Protein 3GM5 (pdb70)

Nearest PDB structures (foldseek):
  3gm5-assembly1_A-2  TM=1.007E+00  e=4.567E-34  Caldanaerobacter subterraneus subsp. tengcongensis MB4
  3oa4-assembly1_A-2  TM=8.045E-01  e=4.412E-10  Halalkalibacterium halodurans C-125
  6bu2-assembly1_A  TM=7.038E-01  e=4.493E-09  Mycobacterium tuberculosis H37Rv
  3zgj-assembly1_A  TM=5.987E-01  e=1.208E-06  Streptomyces coelicolor A3(2)
  2r5v-assembly1_A  TM=5.770E-01  e=1.832E-06  Amycolatopsis orientalis

CATH classification: 3.10.180.10

Solvent-accessible surface area: 8975 Å² total; per-residue (Å²): 72,39,76,175,126,155,57,76,28,116,113,19,47,11,41,0,17,0,6,133,55,0,76,109,16,8,93,88,51,7,127,166,79,68,29,134,111,23,164,88,98,110,29,26,60,54,81,96,8,82,4,84,22,103,74,173,80,10,137,4,85,0,37,20,0,53,0,47,37,69,106,40,14,11,14,0,1,30,7,33,133,58,80,1,3,22,26,97,40,3,92,149,90,20,94,24,96,6,0,48,1,93,20,24,163,54,9,107,126,46,17,87,74,26,120,190,150,65,45,126,30,25,0,96,8,43,72,122,47,0,76,20,5,4,2,49,9,96,216,78,98,160,30,23,24,8,6,16,24,43,183

Organism: Caldanaerobacter subterraneus subsp. tengcongensis (strain DSM 15242 / JCM 11007 / NBRC 100824 / MB4) (NCBI:txid273068)

Radius of gyration: 15.07 Å; Cα contacts (8 Å, |Δi|>4): 322; chains: 1; bounding box: 32×40×34 Å

B-factor: mean 26.65, std 13.07, range [5.47, 72.25]

Structure (mmCIF, N/CA/C/O backbone):
data_3GM5
#
_entry.id   3GM5
#
_cell.length_a   54.022
_cell.length_b   54.022
_cell.length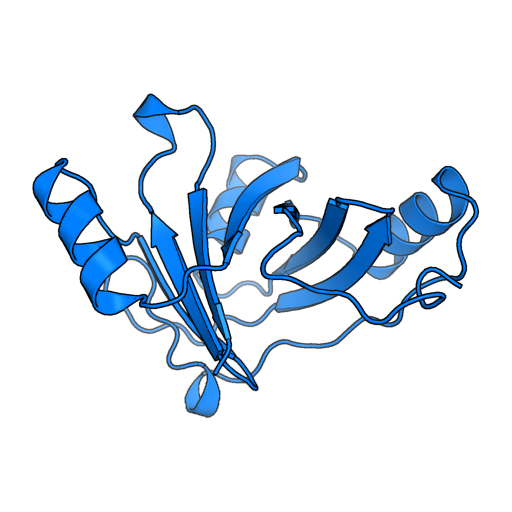_c   104.798
_cell.angle_alpha   90.00
_cell.angle_beta   90.00
_cell.angle_gamma   90.00
#
_symmetry.space_group_name_H-M   'P 41 21 2'
#
loop_
_entity.id
_entity.type
_entity.pdbx_description
1 polymer 'Lactoylglutathione lyase and related lyases'
2 non-polymer 'CITRIC ACID'
3 non-polymer 'SULFATE ION'
4 water water
#
loop_
_atom_site.group_PDB
_atom_site.id
_atom_site.type_symbol
_atom_site.label_atom_id
_atom_site.label_alt_id
_atom_site.label_comp_id
_atom_site.label_asym_id
_atom_site.label_entity_id
_atom_site.label_seq_id
_atom_site.pdbx_PDB_ins_code
_atom_site.Cartn_x
_atom_site.Cartn_y
_atom_site.Cartn_z
_atom_site.occupancy
_atom_site.B_iso_or_equiv
_atom_site.auth_seq_id
_atom_site.auth_comp_id
_atom_site.auth_asym_id
_atom_site.auth_atom_id
_atom_site.pdbx_PDB_model_num
ATOM 1 N N . SER A 1 9 ? 17.088 7.342 36.196 1.00 51.58 0 SER A N 1
ATOM 2 C CA . SER A 1 9 ? 15.959 8.209 35.747 1.00 55.17 0 SER A CA 1
ATOM 3 C C . SER A 1 9 ? 15.585 9.381 36.653 1.00 50.94 0 SER A C 1
ATOM 4 O O . SER A 1 9 ? 15.102 10.399 36.167 1.00 55.79 0 SER A O 1
ATOM 7 N N . MET A 1 10 ? 15.786 9.237 37.958 1.00 47.16 1 MET A N 1
ATOM 8 C CA . MET A 1 10 ? 15.390 10.274 38.902 1.00 44.07 1 MET A CA 1
ATOM 9 C C . MET A 1 10 ? 13.868 10.399 38.826 1.00 45.46 1 MET A C 1
ATOM 10 O O . MET A 1 10 ? 13.247 10.972 39.713 1.00 45.31 1 MET A O 1
ATOM 15 N N . SER A 1 11 ? 13.273 9.843 37.770 1.00 44.48 2 SER A N 1
ATOM 16 C CA . SER A 1 11 ? 11.827 9.917 37.575 1.00 44.36 2 SER A CA 1
ATOM 17 C C . SER A 1 11 ? 11.067 8.620 37.866 1.00 43.75 2 SER A C 1
ATOM 18 O O . SER A 1 11 ? 9.953 8.433 37.381 1.00 41.09 2 SER A O 1
ATOM 21 N N . LYS A 1 12 ? 11.656 7.730 38.657 1.00 34.68 3 LYS A N 1
ATOM 22 C CA . LYS A 1 12 ? 10.987 6.476 39.002 1.00 39.15 3 LYS A CA 1
ATOM 23 C C . LYS A 1 12 ? 9.609 6.726 39.571 1.00 34.85 3 LYS A C 1
ATOM 24 O O . LYS A 1 12 ? 8.661 6.001 39.271 1.00 29.33 3 LYS A O 1
ATOM 30 N N . ASN A 1 13 ? 9.526 7.730 40.432 1.00 28.32 4 ASN A N 1
ATOM 31 C CA . ASN A 1 13 ? 8.271 8.143 41.042 1.00 34.97 4 ASN A CA 1
ATOM 32 C C . ASN A 1 13 ? 8.189 9.628 40.783 1.00 28.27 4 ASN A C 1
ATOM 33 O O . ASN A 1 13 ? 9.212 10.279 40.560 1.00 33.49 4 ASN A O 1
ATOM 38 N N . ILE A 1 14 ? 6.980 10.173 40.798 1.00 33.17 5 ILE A N 1
ATOM 39 C CA . ILE A 1 14 ? 6.839 11.601 40.590 1.00 31.12 5 ILE A CA 1
ATOM 40 C C . ILE A 1 14 ? 7.108 12.256 41.930 1.00 38.04 5 ILE A C 1
ATOM 41 O O . ILE A 1 14 ? 6.535 11.867 42.950 1.00 34.14 5 ILE A O 1
ATOM 46 N N . LEU A 1 15 ? 7.978 13.260 41.905 1.00 41.16 6 LEU A N 1
ATOM 47 C CA . LEU A 1 15 ? 8.404 13.985 43.090 1.00 46.37 6 LEU A CA 1
ATOM 48 C C . LEU A 1 15 ? 7.294 14.449 43.988 1.00 44.58 6 LEU A C 1
ATOM 49 O O . LEU A 1 15 ? 6.408 15.172 43.560 1.00 44.70 6 LEU A O 1
ATOM 54 N N . ASP A 1 16 ? 7.280 14.038 45.221 1.00 42.89 7 ASP A N 1
ATOM 55 C CA . ASP A 1 16 ? 6.227 14.603 45.990 1.00 41.57 7 ASP A CA 1
ATOM 56 C C . ASP A 1 16 ? 6.895 15.604 46.933 1.00 41.87 7 ASP A C 1
ATOM 57 O O . ASP A 1 16 ? 7.430 15.278 47.994 1.00 38.08 7 ASP A O 1
ATOM 62 N N . MET A 1 17 ? 6.895 16.836 46.453 1.00 41.37 8 MET A N 1
ATOM 63 C CA . MET A 1 17 ? 7.506 17.965 47.136 1.00 42.87 8 MET A CA 1
ATOM 64 C C . MET A 1 17 ? 7.159 18.128 48.602 1.00 37.49 8 MET A C 1
ATOM 65 O O . MET A 1 17 ? 8.040 18.438 49.401 1.00 35.39 8 MET A O 1
ATOM 70 N N . ARG A 1 18 ? 5.888 17.965 48.966 1.00 37.48 9 ARG A N 1
ATOM 71 C CA . ARG A 1 18 ? 5.521 18.119 50.373 1.00 40.39 9 ARG A CA 1
ATOM 72 C C . ARG A 1 18 ? 6.407 17.249 51.216 1.00 37.78 9 ARG A C 1
ATOM 73 O O . ARG A 1 18 ? 6.630 17.517 52.390 1.00 46.10 9 ARG A O 1
ATOM 81 N N . ASN A 1 19 ? 6.890 16.168 50.621 1.00 31.75 10 ASN A N 1
ATOM 82 C CA . ASN A 1 19 ? 7.741 15.269 51.363 1.00 34.91 10 ASN A CA 1
ATOM 83 C C . ASN A 1 19 ? 9.178 15.294 50.883 1.00 33.34 10 ASN A C 1
ATOM 84 O O . ASN A 1 19 ? 9.890 14.300 50.977 1.00 31.41 10 ASN A O 1
ATOM 89 N N . THR A 1 20 ? 9.614 16.445 50.392 1.00 27.43 11 THR A N 1
ATOM 90 C CA . THR A 1 20 ? 10.971 16.575 49.899 1.00 22.99 11 THR A CA 1
ATOM 91 C C . THR A 1 20 ? 11.585 17.870 50.416 1.00 19.50 11 THR A C 1
ATOM 92 O O . THR A 1 20 ? 10.885 18.863 50.621 1.00 18.80 11 THR A O 1
ATOM 96 N N . VAL A 1 21 ? 12.889 17.863 50.650 1.00 15.96 12 VAL A N 1
ATOM 97 C CA . VAL A 1 21 ? 13.547 19.087 51.076 1.00 15.57 12 VAL A CA 1
ATOM 98 C C . VAL A 1 21 ? 14.412 19.508 49.899 1.00 18.01 12 VAL A C 1
ATOM 99 O O . VAL A 1 21 ? 15.069 18.677 49.271 1.00 16.69 12 VAL A O 1
ATOM 103 N N . GLN A 1 22 ? 14.396 20.795 49.587 1.00 14.15 13 GLN A N 1
ATOM 104 C CA . GLN A 1 22 ? 15.177 21.298 48.469 1.00 8.30 13 GLN A CA 1
ATOM 105 C C . GLN A 1 22 ? 16.359 22.125 48.937 1.00 10.91 13 GLN A C 1
ATOM 106 O O . GLN A 1 22 ? 16.252 22.925 49.869 1.00 10.73 13 GLN A O 1
ATOM 112 N N . ILE A 1 23 ? 17.498 21.913 48.291 1.00 10.03 14 ILE A N 1
ATOM 113 C CA . ILE A 1 23 ? 18.696 22.662 48.610 1.00 10.97 14 ILE A CA 1
ATOM 114 C C . ILE A 1 23 ? 19.093 23.412 47.346 1.00 12.12 14 ILE A C 1
ATOM 115 O O . ILE A 1 23 ? 19.406 22.802 46.323 1.00 13.90 14 ILE A O 1
ATOM 120 N N . GLY A 1 24 ? 19.046 24.737 47.414 1.00 8.10 15 GLY A N 1
ATOM 121 C CA . GLY A 1 24 ? 19.399 25.543 46.260 1.00 7.82 15 GLY A CA 1
ATOM 122 C C . GLY A 1 24 ? 20.867 25.907 46.274 1.00 8.41 15 GLY A C 1
ATOM 123 O O . GLY A 1 24 ? 21.379 26.397 47.278 1.00 9.72 15 GLY A O 1
ATOM 124 N N . ILE A 1 25 ? 21.543 25.670 45.155 1.00 11.07 16 ILE A N 1
ATOM 125 C CA . ILE A 1 25 ? 22.961 25.972 45.027 1.00 10.98 16 ILE A CA 1
ATOM 126 C C . ILE A 1 25 ? 23.195 26.995 43.919 1.00 14.43 16 ILE A C 1
ATOM 127 O O . ILE A 1 25 ? 22.826 26.773 42.765 1.00 10.84 16 ILE A O 1
ATOM 132 N N . VAL A 1 26 ? 23.794 28.125 44.269 1.00 11.19 17 VAL A N 1
ATOM 133 C CA . VAL A 1 26 ? 24.059 29.152 43.271 1.00 11.55 17 VAL A CA 1
ATOM 134 C C . VAL A 1 26 ? 25.390 28.886 42.568 1.00 16.78 17 VAL A C 1
ATOM 135 O O . VAL A 1 26 ? 26.424 28.708 43.216 1.00 17.32 17 VAL A O 1
ATOM 139 N N . VAL A 1 27 ? 25.349 28.854 41.237 1.00 13.54 18 VAL A N 1
ATOM 140 C CA . VAL A 1 27 ? 26.538 28.588 40.428 1.00 17.16 18 VAL A CA 1
ATOM 141 C C . VAL A 1 27 ? 26.703 29.605 39.288 1.00 24.59 18 VAL A C 1
ATOM 142 O O . VAL A 1 27 ? 25.763 30.334 38.958 1.00 21.31 18 VAL A O 1
ATOM 146 N N . ARG A 1 28 ? 27.894 29.643 38.688 1.00 24.80 19 ARG A N 1
ATOM 147 C CA . ARG A 1 28 ? 28.1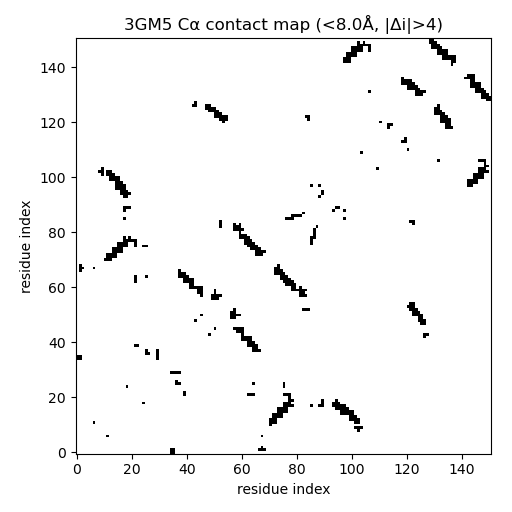98 30.569 37.589 1.00 20.86 19 ARG A CA 1
ATOM 148 C C . ARG A 1 28 ? 27.923 30.012 36.193 1.00 28.06 19 ARG A C 1
ATOM 149 O O . ARG A 1 28 ? 27.642 30.768 35.267 1.00 31.15 19 ARG A O 1
ATOM 157 N N . ASP A 1 29 ? 28.006 28.694 36.048 1.00 23.75 20 ASP A N 1
ATOM 158 C CA . ASP A 1 29 ? 27.800 28.030 34.763 1.00 24.73 20 ASP A CA 1
ATOM 159 C C . ASP A 1 29 ? 26.950 26.798 35.026 1.00 24.81 20 ASP A C 1
ATOM 160 O O . ASP A 1 29 ? 27.459 25.762 35.449 1.00 20.46 20 ASP A O 1
ATOM 165 N N . ILE A 1 30 ? 25.655 26.901 34.758 1.00 21.26 21 ILE A N 1
ATOM 166 C CA . ILE A 1 30 ? 24.761 25.788 35.028 1.00 25.07 21 ILE A CA 1
ATOM 167 C C . ILE A 1 30 ? 25.025 24.529 34.188 1.00 24.14 21 ILE A C 1
ATOM 168 O O . ILE A 1 30 ? 24.852 23.417 34.683 1.00 19.51 21 ILE A O 1
ATOM 173 N N . GLU A 1 31 ? 25.458 24.680 32.936 1.00 21.21 22 GLU A N 1
ATOM 174 C CA . GLU A 1 31 ? 25.746 23.502 32.108 1.00 22.31 22 GLU A CA 1
ATOM 175 C C . GLU A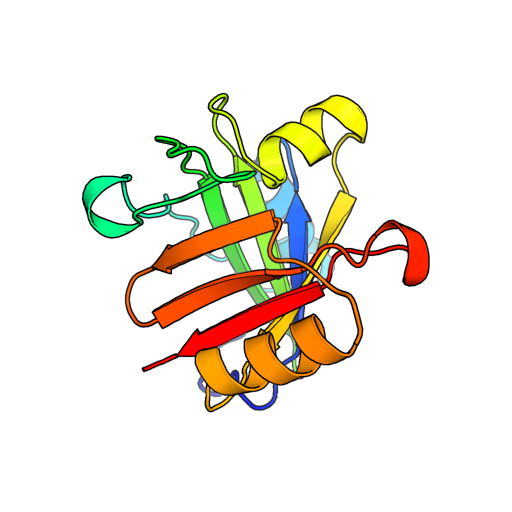 1 31 ? 26.903 22.708 32.722 1.00 21.94 22 GLU A C 1
ATOM 176 O O . GLU A 1 31 ? 26.866 21.481 32.807 1.00 22.80 22 GLU A O 1
ATOM 182 N N . GLU A 1 32 ? 27.940 23.423 33.136 1.00 17.74 23 GLU A N 1
ATOM 183 C CA . GLU A 1 32 ? 29.110 22.797 33.736 1.00 25.91 23 GLU A CA 1
ATOM 184 C C . GLU A 1 32 ? 28.774 22.109 35.060 1.00 24.42 23 GLU A C 1
ATOM 185 O O . GLU A 1 32 ? 29.066 20.927 35.251 1.00 20.82 23 GLU A O 1
ATOM 191 N N . SER A 1 33 ? 28.147 22.845 35.969 1.00 20.36 24 SER A N 1
ATOM 192 C CA . SER A 1 33 ? 27.793 22.295 37.273 1.00 19.32 24 SER A CA 1
ATOM 193 C C . SER A 1 33 ? 26.798 21.152 37.186 1.00 19.84 24 SER A C 1
ATOM 194 O O . SER A 1 33 ? 26.896 20.165 37.914 1.00 17.48 24 SER A O 1
ATOM 197 N N . LEU A 1 34 ? 25.830 21.283 36.293 1.00 18.06 25 LEU A N 1
ATOM 198 C CA . LEU A 1 34 ? 24.834 20.245 36.142 1.00 17.84 25 LEU A CA 1
ATOM 199 C C . LEU A 1 34 ? 25.466 18.973 35.553 1.00 16.42 25 LEU A C 1
ATOM 200 O O . LEU A 1 34 ? 25.002 17.865 35.829 1.00 14.98 25 LEU A O 1
ATOM 205 N N . GLN A 1 35 ? 26.533 19.117 34.765 1.00 19.89 26 GLN A N 1
ATOM 206 C CA . GLN A 1 35 ? 27.201 17.927 34.229 1.00 21.79 26 GLN A CA 1
ATOM 207 C C . GLN A 1 35 ? 27.972 17.259 35.366 1.00 19.96 26 GLN A C 1
ATOM 208 O O . GLN A 1 35 ? 28.009 16.031 35.482 1.00 18.69 26 GLN A O 1
ATOM 214 N N . ASN A 1 36 ? 28.607 18.084 36.190 1.00 17.46 27 ASN A N 1
ATOM 215 C CA . ASN A 1 36 ? 29.363 17.596 37.333 1.00 19.68 27 ASN A CA 1
ATOM 216 C C . ASN A 1 36 ? 28.453 16.808 38.274 1.00 20.90 27 ASN A C 1
ATOM 217 O O . ASN A 1 36 ? 28.823 15.741 38.755 1.00 16.28 27 ASN A O 1
ATOM 222 N N . TYR A 1 37 ? 27.264 17.346 38.537 1.00 17.70 28 TYR A N 1
ATOM 223 C CA . TYR A 1 37 ? 26.291 16.697 39.415 1.00 13.60 28 TYR A CA 1
ATOM 224 C C . TYR A 1 37 ? 25.730 15.406 38.817 1.00 13.04 28 TYR A C 1
ATOM 225 O O . TYR A 1 37 ? 25.486 14.429 39.532 1.00 12.43 28 TYR A O 1
ATOM 234 N N . ALA A 1 38 ? 25.506 15.408 37.507 1.00 17.46 29 ALA A N 1
ATOM 235 C CA . ALA A 1 38 ? 24.978 14.224 36.834 1.00 19.04 29 ALA A CA 1
ATOM 236 C C . ALA A 1 38 ? 26.021 13.113 36.889 1.00 14.13 29 ALA A C 1
ATOM 237 O O . ALA A 1 38 ? 25.690 11.939 37.071 1.00 23.70 29 ALA A O 1
ATOM 239 N N . GLU A 1 39 ? 27.284 13.494 36.731 1.00 15.62 30 GLU A N 1
ATOM 240 C CA . GLU A 1 39 ? 28.381 12.538 36.768 1.00 17.32 30 GLU A CA 1
ATOM 241 C C . GLU A 1 39 ? 28.566 11.976 38.172 1.00 21.01 30 GLU A C 1
ATOM 242 O O . GLU A 1 39 ? 28.632 10.762 38.352 1.00 21.30 30 GLU A O 1
ATOM 248 N N . PHE A 1 40 ? 28.644 12.852 39.169 1.00 17.64 31 PHE A N 1
ATOM 249 C CA . PHE A 1 40 ? 28.841 12.392 40.542 1.00 17.67 31 PHE A CA 1
ATOM 250 C C . PHE A 1 40 ? 27.771 11.404 41.009 1.00 19.66 31 PHE A C 1
ATOM 251 O O . PHE A 1 40 ? 28.089 10.353 41.566 1.00 17.27 31 PHE A O 1
ATOM 259 N N . PHE A 1 41 ? 26.507 11.740 40.785 1.00 18.85 32 PHE A N 1
ATOM 260 C CA . PHE A 1 41 ? 25.412 10.878 41.214 1.00 19.56 32 PHE A CA 1
ATOM 261 C C . PHE A 1 41 ? 25.043 9.779 40.212 1.00 24.53 32 PHE A C 1
ATOM 262 O O . PHE A 1 41 ? 24.135 8.982 40.461 1.00 19.69 32 PHE A O 1
ATOM 270 N N . GLY A 1 42 ? 25.764 9.723 39.097 1.00 24.54 33 GLY A N 1
ATOM 271 C CA . GLY A 1 42 ? 25.497 8.708 38.089 1.00 27.41 33 GLY A CA 1
ATOM 272 C C . GLY A 1 42 ? 24.060 8.763 37.616 1.00 32.44 33 GLY A C 1
ATOM 273 O O . GLY A 1 42 ? 23.371 7.743 37.524 1.00 29.25 33 GLY A O 1
ATOM 274 N N . VAL A 1 43 ? 23.602 9.969 37.312 1.00 24.91 34 VAL A N 1
ATOM 275 C CA . VAL A 1 43 ? 22.235 10.151 36.866 1.00 27.00 34 VAL A CA 1
ATOM 276 C C . VAL A 1 43 ? 22.155 10.775 35.505 1.00 25.99 34 VAL A C 1
ATOM 277 O O . VAL A 1 43 ? 23.077 11.460 35.052 1.00 22.61 34 VAL A O 1
ATOM 281 N N . GLU A 1 44 ? 21.027 10.536 34.856 1.00 28.95 35 GLU A N 1
ATOM 282 C CA . GLU A 1 44 ? 20.805 11.136 33.574 1.00 34.61 35 GLU A CA 1
ATOM 283 C C . GLU A 1 44 ? 20.645 12.618 33.826 1.00 34.11 35 GLU A C 1
ATOM 284 O O . GLU A 1 44 ? 19.925 13.067 34.720 1.00 25.20 35 GLU A O 1
ATOM 290 N N . LYS A 1 45 ? 21.366 13.353 33.010 1.00 29.02 36 LYS A N 1
ATOM 291 C CA . LYS A 1 45 ? 21.413 14.789 33.011 1.00 24.52 36 LYS A CA 1
ATOM 292 C C . LYS A 1 45 ? 20.062 15.492 32.910 1.00 29.13 36 LYS A C 1
ATOM 293 O O . LYS A 1 45 ? 19.269 15.177 32.030 1.00 21.00 36 LYS A O 1
ATOM 299 N N . PRO A 1 46 ? 19.789 16.468 33.794 1.00 25.97 37 PRO A N 1
ATOM 300 C CA . PRO A 1 46 ? 18.496 17.152 33.684 1.00 20.75 37 PRO A CA 1
ATOM 301 C C . PRO A 1 46 ? 18.608 18.342 32.723 1.00 20.57 37 PRO A C 1
ATOM 302 O O . PRO A 1 46 ? 19.708 18.792 32.402 1.00 17.65 37 PRO A O 1
ATOM 306 N N . GLN A 1 47 ? 17.471 18.842 32.256 1.00 19.01 38 GLN A N 1
ATOM 307 C CA . GLN A 1 47 ? 17.459 19.986 31.354 1.00 16.55 38 GLN A CA 1
ATOM 308 C C . GLN A 1 47 ? 17.306 21.252 32.195 1.00 23.04 38 GLN A C 1
ATOM 309 O O . GLN A 1 47 ? 16.662 21.222 33.244 1.00 22.06 38 GLN A O 1
ATOM 315 N N . TRP A 1 48 ? 17.908 22.357 31.762 1.00 17.83 39 TRP A N 1
ATOM 316 C CA . TRP A 1 48 ? 17.778 23.599 32.513 1.00 24.28 39 TRP A CA 1
ATOM 317 C C . TRP A 1 48 ? 16.782 24.519 31.825 1.00 23.67 39 TRP A C 1
ATOM 318 O O . TRP A 1 48 ? 16.415 24.294 30.674 1.00 18.23 39 TRP A O 1
ATOM 329 N N . PHE A 1 49 ? 16.339 25.551 32.533 1.00 20.26 40 PHE A N 1
ATOM 330 C CA . PHE A 1 49 ? 15.380 26.493 31.968 1.00 21.52 40 PHE A CA 1
ATOM 331 C C . PHE A 1 49 ? 15.431 27.827 32.686 1.00 22.79 40 PHE A C 1
ATOM 332 O O . PHE A 1 49 ? 15.899 27.921 33.824 1.00 18.63 40 PHE A O 1
ATOM 340 N N . TRP A 1 50 ? 14.956 28.860 31.999 1.00 17.33 41 TRP A N 1
ATOM 341 C CA . TRP A 1 50 ? 14.923 30.212 32.538 1.00 20.21 41 TRP A CA 1
ATOM 342 C C . TRP A 1 50 ? 13.670 30.422 33.376 1.00 18.27 41 TRP A C 1
ATOM 343 O O . TRP A 1 50 ? 12.589 29.997 32.974 1.00 17.17 41 TRP A O 1
ATOM 354 N N . THR A 1 51 ? 13.807 31.083 34.524 1.00 20.08 42 THR A N 1
ATOM 355 C CA . THR A 1 51 ? 12.641 31.365 35.358 1.00 22.27 42 THR A CA 1
ATOM 356 C C . THR A 1 51 ? 11.825 32.426 34.615 1.00 27.40 42 THR A C 1
ATOM 357 O O . THR A 1 51 ? 12.336 33.072 33.695 1.00 20.78 42 THR A O 1
ATOM 361 N N . ASP A 1 52 ? 10.568 32.593 35.019 1.00 21.51 43 ASP A N 1
ATOM 362 C CA . ASP A 1 52 ? 9.636 33.533 34.388 1.00 27.40 43 ASP A CA 1
ATOM 363 C C . ASP A 1 52 ? 10.066 34.987 34.371 1.00 25.10 43 ASP A C 1
ATOM 364 O O . ASP A 1 52 ? 10.815 35.424 35.242 1.00 20.83 43 ASP A O 1
ATOM 369 N N . ASP A 1 53 ? 9.588 35.757 33.393 1.00 27.55 44 ASP A N 1
ATOM 370 C CA . ASP A 1 53 ? 9.962 37.157 33.412 1.00 25.50 44 ASP A CA 1
ATOM 371 C C . ASP A 1 53 ? 9.124 37.821 34.494 1.00 24.18 44 ASP A C 1
ATOM 372 O O . ASP A 1 53 ? 8.124 37.261 34.958 1.00 16.28 44 ASP A O 1
ATOM 377 N N . TYR A 1 54 ? 9.573 38.990 34.926 1.00 26.40 45 TYR A N 1
ATOM 378 C CA . TYR A 1 54 ? 8.909 39.742 35.976 1.00 22.04 45 TYR A CA 1
ATOM 379 C C . TYR A 1 54 ? 7.391 39.865 35.819 1.00 28.29 45 TYR A C 1
ATOM 380 O O . TYR A 1 54 ? 6.668 39.949 36.812 1.00 27.19 45 TYR A O 1
ATOM 389 N N . SER A 1 55 ? 6.899 39.876 34.585 1.00 27.35 46 SER A N 1
ATOM 390 C CA . SER A 1 55 ? 5.463 40.020 34.383 1.00 31.44 46 SER A CA 1
ATOM 391 C C . SER A 1 55 ? 4.664 38.832 34.918 1.00 29.11 46 SER A C 1
ATOM 392 O O . SER A 1 55 ? 3.460 38.950 35.146 1.00 28.59 46 SER A O 1
ATOM 395 N N . LYS A 1 56 ? 5.322 37.688 35.100 1.00 24.08 47 LYS A N 1
ATOM 396 C CA . LYS A 1 56 ? 4.664 36.513 35.669 1.00 22.83 47 LYS A CA 1
ATOM 397 C C . LYS A 1 56 ? 5.203 36.295 37.076 1.00 22.78 47 LYS A C 1
ATOM 398 O O . LYS A 1 56 ? 4.470 35.889 37.975 1.00 21.88 47 LYS A O 1
ATOM 404 N N . ALA A 1 57 ? 6.497 36.556 37.247 1.00 23.65 48 ALA A N 1
ATOM 405 C CA . ALA A 1 57 ? 7.172 36.363 38.530 1.00 25.70 48 ALA A CA 1
ATOM 406 C C . ALA A 1 57 ? 6.848 37.398 39.609 1.00 24.35 48 ALA A C 1
ATOM 407 O O . ALA A 1 57 ? 6.757 37.049 40.790 1.00 22.86 48 ALA A O 1
ATOM 409 N N . HIS A 1 58 ? 6.683 38.661 39.220 1.00 19.44 49 HIS A N 1
ATOM 410 C CA . HIS A 1 58 ? 6.367 39.729 40.180 1.00 24.22 49 HIS A CA 1
ATOM 411 C C . HIS A 1 58 ? 7.404 39.800 41.302 1.00 25.55 49 HIS A C 1
ATOM 412 O O . HIS A 1 58 ? 7.092 40.216 42.420 1.00 23.78 49 HIS A O 1
ATOM 419 N N . THR A 1 59 ? 8.632 39.400 40.989 1.00 21.29 50 THR A N 1
ATOM 420 C CA . THR A 1 59 ? 9.733 39.373 41.948 1.00 21.11 50 THR A CA 1
ATOM 421 C C . THR A 1 59 ? 9.979 40.666 42.721 1.00 27.26 50 THR A C 1
ATOM 422 O O . THR A 1 59 ? 10.143 41.733 42.132 1.00 20.35 50 THR A O 1
ATOM 426 N N . LYS A 1 60 ? 10.022 40.552 44.046 1.00 21.55 51 LYS A N 1
ATOM 427 C CA . LYS A 1 60 ? 10.283 41.690 44.916 1.00 23.79 51 LYS A CA 1
ATOM 428 C C . LYS A 1 60 ? 11.453 41.339 45.849 1.00 22.67 51 LYS A C 1
ATOM 429 O O . LYS A 1 60 ? 11.363 40.411 46.652 1.00 18.37 51 LYS A O 1
ATOM 435 N N . PHE A 1 61 ? 12.556 42.072 45.705 1.00 23.64 52 PHE A N 1
ATOM 436 C CA . PHE A 1 61 ? 13.778 41.870 46.491 1.00 27.40 52 PHE A CA 1
ATOM 437 C C . PHE A 1 61 ? 14.018 43.074 47.407 1.00 32.15 52 PHE A C 1
ATOM 438 O O . PHE A 1 61 ? 14.190 44.200 46.937 1.00 32.54 52 PHE A O 1
ATOM 446 N N . ASN A 1 62 ? 14.037 42.820 48.713 1.00 31.85 53 ASN A N 1
ATOM 447 C CA . ASN A 1 62 ? 14.201 43.866 49.721 1.00 34.10 53 ASN A CA 1
ATOM 448 C C . ASN A 1 62 ? 13.161 44.962 49.477 1.00 36.00 53 ASN A C 1
ATOM 449 O O . ASN A 1 62 ? 13.478 46.151 49.534 1.00 38.28 53 ASN A O 1
ATOM 454 N N . GLY A 1 63 ? 11.930 44.537 49.179 1.00 35.48 54 GLY A N 1
ATOM 455 C CA . GLY A 1 63 ? 10.811 45.448 48.946 1.00 42.36 54 GLY A CA 1
ATOM 456 C C . GLY A 1 63 ? 10.674 46.093 47.573 1.00 43.81 54 GLY A C 1
ATOM 457 O O . GLY A 1 63 ? 9.634 46.665 47.238 1.00 41.83 54 GLY A O 1
ATOM 458 N N . ARG A 1 64 ? 11.723 45.949 46.775 1.00 36.03 55 ARG A N 1
ATOM 459 C CA . ARG A 1 64 ? 11.859 46.534 45.443 1.00 37.01 55 ARG A CA 1
ATOM 460 C C . ARG A 1 64 ? 11.583 45.571 44.267 1.00 37.48 55 ARG A C 1
ATOM 461 O O . ARG A 1 64 ? 11.993 44.414 44.316 1.00 34.42 55 ARG A O 1
ATOM 469 N N . PRO A 1 65 ? 10.875 46.023 43.207 1.00 30.13 56 PRO A N 1
ATOM 470 C CA . PRO A 1 65 ? 10.676 45.045 42.129 1.00 27.21 56 PRO A CA 1
ATOM 471 C C . PRO A 1 65 ? 11.985 44.830 41.372 1.00 27.62 56 PRO A C 1
ATOM 472 O O . PRO A 1 65 ? 12.821 45.729 41.298 1.00 23.17 56 PRO A O 1
ATOM 476 N N . THR A 1 66 ? 12.164 43.637 40.820 1.00 30.88 57 THR A N 1
ATOM 477 C CA . THR A 1 66 ? 13.367 43.334 40.056 1.00 24.09 57 THR A CA 1
ATOM 478 C C . THR A 1 66 ? 13.033 42.457 38.859 1.00 26.09 57 THR A C 1
ATOM 479 O O . THR A 1 66 ? 12.184 41.570 38.938 1.00 21.58 57 THR A O 1
ATOM 483 N N . LYS A 1 67 ? 13.701 42.725 37.744 1.00 22.96 58 LYS A N 1
ATOM 484 C CA . LYS A 1 67 ? 13.491 41.965 36.519 1.00 26.07 58 LYS A CA 1
ATOM 485 C C . LYS A 1 67 ? 14.305 40.666 36.565 1.00 24.75 58 LYS A C 1
ATOM 486 O O . LYS A 1 67 ? 14.308 39.894 35.607 1.00 24.83 58 LYS A O 1
ATOM 492 N N . ALA A 1 68 ? 14.975 40.426 37.691 1.00 23.29 59 ALA A N 1
ATOM 493 C CA . ALA A 1 68 ? 15.809 39.237 37.880 1.00 16.71 59 ALA A CA 1
ATOM 494 C C . ALA A 1 68 ? 15.204 37.904 37.437 1.00 19.17 59 ALA A C 1
ATOM 495 O O . ALA A 1 68 ? 14.049 37.593 37.735 1.00 14.94 59 ALA A O 1
ATOM 497 N N . ARG A 1 69 ? 16.007 37.132 36.711 1.00 18.45 60 ARG A N 1
ATOM 498 C CA . ARG A 1 69 ? 15.632 35.796 36.246 1.00 18.05 60 ARG A CA 1
ATOM 499 C C . ARG A 1 69 ? 16.883 34.936 36.434 1.00 20.37 60 ARG A C 1
ATOM 500 O O . ARG A 1 69 ? 17.986 35.467 36.551 1.00 18.89 60 ARG A O 1
ATOM 508 N N . ALA A 1 70 ? 16.720 33.618 36.474 1.00 19.27 61 ALA A N 1
ATOM 509 C CA . ALA A 1 70 ? 17.868 32.732 36.642 1.00 14.89 61 ALA A CA 1
ATOM 510 C C . ALA A 1 70 ? 17.650 31.437 35.887 1.00 14.68 61 ALA A C 1
ATOM 511 O O . ALA A 1 70 ? 16.508 31.063 35.608 1.00 21.14 61 ALA A O 1
ATOM 513 N N . LYS A 1 71 ? 18.745 30.766 35.528 1.00 13.36 62 LYS A N 1
ATOM 514 C CA . LYS A 1 71 ? 18.654 29.476 34.848 1.00 14.42 62 LYS A CA 1
ATOM 515 C C . LYS A 1 71 ? 18.560 28.447 35.986 1.00 13.56 62 LYS A C 1
ATOM 516 O O . LYS A 1 71 ? 19.339 28.511 36.936 1.00 14.83 62 LYS A O 1
ATOM 522 N N . LEU A 1 72 ? 17.623 27.508 35.895 1.00 15.81 63 LEU A N 1
ATOM 523 C CA . LEU A 1 72 ? 17.465 26.492 36.936 1.00 13.76 63 LEU A CA 1
ATOM 524 C C . LEU A 1 72 ? 17.539 25.078 36.384 1.00 17.31 63 LEU A C 1
ATOM 525 O O . LEU A 1 72 ? 17.147 24.829 35.252 1.00 13.79 63 LEU A O 1
ATOM 530 N N . ALA A 1 73 ? 18.033 24.159 37.211 1.00 15.30 64 ALA A N 1
ATOM 531 C CA . ALA A 1 73 ? 18.134 22.745 36.866 1.00 12.80 64 ALA A CA 1
ATOM 532 C C . ALA A 1 73 ? 17.889 21.955 38.156 1.00 11.49 64 ALA A C 1
ATOM 533 O O . ALA A 1 73 ? 18.413 22.315 39.206 1.00 13.60 64 ALA A O 1
ATOM 535 N N . PHE A 1 74 ? 17.101 20.887 38.075 1.00 12.59 65 PHE A N 1
ATOM 536 C CA . PHE A 1 74 ? 16.780 20.079 39.252 1.00 15.11 65 PHE A CA 1
ATOM 537 C C . PHE A 1 74 ? 17.256 18.633 39.198 1.00 15.73 65 PHE A C 1
ATOM 538 O O . PHE A 1 74 ? 17.299 18.013 38.136 1.00 9.88 65 PHE A O 1
ATOM 546 N N . PHE A 1 75 ? 17.591 18.101 40.367 1.00 11.56 66 PHE A N 1
ATOM 547 C CA . PHE A 1 75 ? 18.003 16.708 40.504 1.00 15.73 66 PHE A CA 1
ATOM 548 C C . PHE A 1 75 ? 17.137 16.134 41.617 1.00 13.37 66 PHE A C 1
ATOM 549 O O . PHE A 1 75 ? 16.965 16.773 42.652 1.00 10.91 66 PHE A O 1
ATOM 557 N N . GLU A 1 76 ? 16.576 14.948 41.400 1.00 16.42 67 GLU A N 1
ATOM 558 C CA . GLU A 1 76 ? 15.761 14.298 42.420 1.00 15.15 67 GLU A CA 1
ATOM 559 C C . GLU A 1 76 ? 16.567 13.114 42.928 1.00 22.00 67 GLU A C 1
ATOM 560 O O . GLU A 1 76 ? 16.867 12.189 42.176 1.00 21.30 67 GLU A O 1
ATOM 566 N N . LEU A 1 77 ? 16.925 13.158 44.206 1.00 20.59 68 LEU A N 1
ATOM 567 C CA . LEU A 1 77 ? 17.720 12.106 44.821 1.00 24.06 68 LEU A CA 1
ATOM 568 C C . LEU A 1 77 ? 17.043 11.650 46.104 1.00 29.28 68 LEU A C 1
ATOM 569 O O . LEU A 1 77 ? 17.426 12.050 47.201 1.00 26.41 68 LEU A O 1
ATOM 574 N N . GLY A 1 78 ? 16.020 10.819 45.952 1.00 32.34 69 GLY A N 1
ATOM 575 C CA . GLY A 1 78 ? 15.297 10.334 47.106 1.00 28.18 69 GLY A CA 1
ATOM 576 C C . GLY A 1 78 ? 14.587 11.475 47.806 1.00 27.11 69 GLY A C 1
ATOM 577 O O . GLY A 1 78 ? 13.820 12.205 47.185 1.00 27.64 69 GLY A O 1
ATOM 578 N N . PRO A 1 79 ? 14.836 11.661 49.109 1.00 19.01 70 PRO A N 1
ATOM 579 C CA . PRO A 1 79 ? 14.215 12.723 49.907 1.00 23.40 70 PRO A CA 1
ATOM 580 C C . PRO A 1 79 ? 14.736 14.121 49.574 1.00 25.41 70 PRO A C 1
ATOM 581 O O . PRO A 1 79 ? 14.229 15.119 50.087 1.00 25.84 70 PRO A O 1
ATOM 585 N N . LEU A 1 80 ? 15.735 14.188 48.701 1.00 20.20 71 LEU A N 1
ATOM 586 C CA . LEU A 1 80 ? 16.350 15.461 48.341 1.00 19.54 71 LEU A CA 1
ATOM 587 C C . LEU A 1 80 ? 16.177 15.949 46.912 1.00 19.12 71 LEU A C 1
ATOM 588 O O . LEU A 1 80 ? 16.318 15.180 45.962 1.00 16.84 71 LEU A O 1
ATOM 593 N N . GLN A 1 81 ? 15.870 17.235 46.768 1.00 13.13 72 GLN A N 1
ATOM 594 C CA . GLN A 1 81 ? 15.802 17.840 45.447 1.00 16.32 72 GLN A CA 1
ATOM 595 C C . GLN A 1 81 ? 16.910 18.877 45.453 1.00 15.79 72 GLN A C 1
ATOM 596 O O . GLN A 1 81 ? 16.897 19.813 46.260 1.00 12.94 72 GLN A O 1
ATOM 602 N N . LEU A 1 82 ? 17.888 18.697 44.579 1.00 9.46 73 LEU A N 1
ATOM 603 C CA . LEU A 1 82 ? 18.982 19.644 44.497 1.00 6.92 73 LEU A CA 1
ATOM 604 C C . LEU A 1 82 ? 18.698 20.597 43.350 1.00 16.52 73 LEU A C 1
ATOM 605 O O . LEU A 1 82 ? 18.480 20.164 42.219 1.00 18.47 73 LEU A O 1
ATOM 610 N N . GLU A 1 83 ? 18.698 21.891 43.648 1.00 14.91 74 GLU A N 1
ATOM 611 C CA . GLU A 1 83 ? 18.433 22.910 42.639 1.00 11.38 74 GLU A CA 1
ATOM 612 C C . GLU A 1 83 ? 19.657 23.772 42.338 1.00 11.09 74 GLU A C 1
ATOM 613 O O . GLU A 1 83 ? 20.223 24.390 43.241 1.00 13.56 74 GLU A O 1
ATOM 619 N N . LEU A 1 84 ? 20.069 23.803 41.073 1.00 12.11 75 LEU A N 1
ATOM 620 C CA . LEU A 1 84 ? 21.198 24.629 40.662 1.00 7.40 75 LEU A CA 1
ATOM 621 C C . LEU A 1 84 ? 20.610 25.946 40.164 1.00 13.95 75 LEU A C 1
ATOM 622 O O . LEU A 1 84 ? 19.610 25.950 39.445 1.00 9.77 75 LEU A O 1
ATOM 627 N N . ILE A 1 85 ? 21.246 27.052 40.536 1.00 12.76 76 ILE A N 1
ATOM 628 C CA . ILE A 1 85 ? 20.770 28.392 40.186 1.00 13.42 76 ILE A CA 1
ATOM 629 C C . ILE A 1 85 ? 21.845 29.297 39.579 1.00 16.71 76 ILE A C 1
ATOM 630 O O . ILE A 1 85 ? 22.848 29.592 40.226 1.00 16.55 76 ILE A O 1
ATOM 635 N N . GLU A 1 86 ? 21.635 29.727 38.338 1.00 16.62 77 GLU A N 1
ATOM 636 C CA . GLU A 1 86 ? 22.565 30.637 37.677 1.00 12.19 77 GLU A CA 1
ATOM 637 C C . GLU A 1 86 ? 21.760 31.906 37.406 1.00 15.33 77 GLU A C 1
ATOM 638 O O . GLU A 1 86 ? 21.013 31.982 36.436 1.00 19.27 77 GLU A O 1
ATOM 644 N N . PRO A 1 87 ? 21.905 32.918 38.270 1.00 12.61 78 PRO A N 1
ATOM 645 C CA . PRO A 1 87 ? 21.188 34.186 38.146 1.00 22.92 78 PRO A CA 1
ATOM 646 C C . PRO A 1 87 ? 21.748 35.122 37.080 1.00 26.95 78 PRO A C 1
ATOM 647 O O . PRO A 1 87 ? 22.910 35.008 36.695 1.00 26.27 78 PRO A O 1
ATOM 651 N N . ASP A 1 88 ? 20.912 36.033 36.592 1.00 28.41 79 ASP A N 1
ATOM 652 C CA . ASP A 1 88 ? 21.377 37.011 35.618 1.00 29.44 79 ASP A CA 1
ATOM 653 C C . ASP A 1 88 ? 22.049 38.090 36.468 1.00 27.30 79 ASP A C 1
ATOM 654 O O . ASP A 1 88 ? 22.304 37.862 37.648 1.00 22.48 79 ASP A O 1
ATOM 659 N N . GLU A 1 89 ? 22.328 39.259 35.899 1.00 30.43 80 GLU A N 1
ATOM 660 C CA . GLU A 1 89 ? 22.994 40.309 36.667 1.00 27.61 80 GLU A CA 1
ATOM 661 C C . GLU A 1 89 ? 22.079 41.311 37.367 1.00 33.49 80 GLU A C 1
ATOM 662 O O . GLU A 1 89 ? 22.552 42.240 38.023 1.00 31.54 80 GLU A O 1
ATOM 668 N N . ASN A 1 90 ? 20.772 41.126 37.227 1.00 28.81 81 ASN A N 1
ATOM 669 C CA . ASN A 1 90 ? 19.817 42.000 37.893 1.00 31.04 81 ASN A CA 1
ATOM 670 C C . ASN A 1 90 ? 19.914 41.731 39.393 1.00 30.08 81 ASN A C 1
ATOM 671 O O . ASN A 1 90 ? 20.515 40.742 39.816 1.00 33.41 81 ASN A O 1
ATOM 676 N N . PRO A 1 91 ? 19.336 42.615 40.219 1.00 28.38 82 PRO A N 1
ATOM 677 C CA . PRO A 1 91 ? 19.363 42.457 41.678 1.00 24.11 82 PRO A CA 1
ATOM 678 C C . PRO A 1 91 ? 18.480 41.297 42.154 1.00 28.43 82 PRO A C 1
ATOM 679 O O . PRO A 1 91 ? 17.336 41.169 41.725 1.00 19.24 82 PRO A O 1
ATOM 683 N N . SER A 1 92 ? 19.010 40.464 43.045 1.00 20.51 83 SER A N 1
ATOM 684 C CA . SER A 1 92 ? 18.257 39.332 43.580 1.00 18.63 83 SER A CA 1
ATOM 685 C C . SER A 1 92 ? 19.019 38.719 44.747 1.00 20.57 83 SER A C 1
ATOM 686 O O . SER A 1 92 ? 20.189 39.035 44.970 1.00 23.77 83 SER A O 1
ATOM 689 N N . THR A 1 93 ? 18.360 37.848 45.498 1.00 18.83 84 THR A N 1
ATOM 690 C CA . THR A 1 93 ? 19.030 37.202 46.612 1.00 15.64 84 THR A CA 1
ATOM 691 C C . THR A 1 93 ? 20.152 36.339 46.025 1.00 11.04 84 THR A C 1
ATOM 692 O O . THR A 1 93 ? 21.252 36.284 46.570 1.00 16.24 84 THR A O 1
ATOM 696 N N . TRP A 1 94 ? 19.885 35.705 44.885 1.00 13.38 85 TRP A N 1
ATOM 697 C CA . TRP A 1 94 ? 20.874 34.842 44.234 1.00 16.96 85 TRP A CA 1
ATOM 698 C C . TRP A 1 94 ? 22.116 35.585 43.745 1.00 21.26 85 TRP A C 1
ATOM 699 O O . TRP A 1 94 ? 23.239 35.146 43.998 1.00 21.43 85 TRP A O 1
ATOM 710 N N . ARG A 1 95 ? 21.919 36.690 43.029 1.00 14.95 86 ARG A N 1
ATOM 711 C CA . ARG A 1 95 ? 23.047 37.468 42.520 1.00 17.94 86 ARG A CA 1
ATOM 712 C C . ARG A 1 95 ? 23.842 38.046 43.677 1.00 12.10 86 ARG A C 1
ATOM 713 O O . ARG A 1 95 ? 25.073 38.024 43.671 1.00 25.20 86 ARG A O 1
ATOM 721 N N . GLU A 1 96 ? 23.135 38.557 44.675 1.00 20.71 87 GLU A N 1
ATOM 722 C CA . GLU A 1 96 ? 23.790 39.118 45.843 1.00 24.66 87 GLU A CA 1
ATOM 723 C C . GLU A 1 96 ? 24.665 38.027 46.475 1.00 32.07 87 GLU A C 1
ATOM 724 O O . GLU A 1 96 ? 25.814 38.280 46.844 1.00 27.08 87 GLU A O 1
ATOM 730 N N . PHE A 1 97 ? 24.120 36.814 46.578 1.00 23.64 88 PHE A N 1
ATOM 731 C CA . PHE A 1 97 ? 24.842 35.677 47.157 1.00 25.14 88 PHE A CA 1
ATOM 732 C C . PHE A 1 97 ? 26.081 35.335 46.352 1.00 20.04 88 PHE A C 1
ATOM 733 O O . PHE A 1 97 ? 27.160 35.162 46.909 1.00 28.07 88 PHE A O 1
ATOM 741 N N . LEU A 1 98 ? 25.899 35.207 45.040 1.00 17.31 89 LEU A N 1
ATOM 742 C CA . LEU A 1 98 ? 26.975 34.853 44.128 1.00 25.49 89 LEU A CA 1
ATOM 743 C C . LEU A 1 98 ? 28.137 35.842 44.180 1.00 33.97 89 LEU A C 1
ATOM 744 O O . LEU A 1 98 ? 29.281 35.455 44.416 1.00 26.22 89 LEU A O 1
ATOM 749 N N . ASP A 1 99 ? 27.838 37.118 43.962 1.00 34.91 90 ASP A N 1
ATOM 750 C CA . ASP A 1 99 ? 28.864 38.159 43.971 1.00 31.52 90 ASP A CA 1
ATOM 751 C C . ASP A 1 99 ? 29.683 38.176 45.235 1.00 31.74 90 ASP A C 1
ATOM 752 O O . ASP A 1 99 ? 30.909 38.244 45.218 1.00 30.41 90 ASP A O 1
ATOM 757 N N . LYS A 1 100 ? 28.978 38.120 46.344 1.00 27.65 91 LYS A N 1
ATOM 758 C CA . LYS A 1 100 ? 29.612 38.209 47.629 1.00 30.84 91 LYS A CA 1
ATOM 759 C C . LYS A 1 100 ? 30.201 36.944 48.226 1.00 36.49 91 LYS A C 1
ATOM 760 O O . LYS A 1 100 ? 31.134 37.003 49.029 1.00 34.63 91 LYS A O 1
ATOM 766 N N . ASN A 1 101 ? 29.682 35.800 47.813 1.00 28.88 92 ASN A N 1
ATOM 767 C CA . ASN A 1 101 ? 30.116 34.543 48.385 1.00 29.32 92 ASN A CA 1
ATOM 768 C C . ASN A 1 101 ? 30.712 33.547 47.422 1.00 26.67 92 ASN A C 1
ATOM 769 O O . ASN A 1 101 ? 31.409 32.616 47.829 1.00 28.99 92 ASN A O 1
ATOM 774 N N . GLY A 1 102 ? 30.436 33.741 46.143 1.00 20.00 93 GLY A N 1
ATOM 775 C CA . GLY A 1 102 ? 30.918 32.800 45.164 1.00 23.63 93 GLY A CA 1
ATOM 776 C C . GLY A 1 102 ? 29.921 31.664 45.224 1.00 26.18 93 GLY A C 1
ATOM 777 O O . GLY A 1 102 ? 28.998 31.674 46.042 1.00 23.13 93 GLY A O 1
ATOM 778 N N . GLU A 1 103 ? 30.110 30.681 44.360 1.00 20.22 94 GLU A N 1
ATOM 779 C CA . GLU A 1 103 ? 29.228 29.532 44.287 1.00 20.31 94 GLU A CA 1
ATOM 780 C C . GLU A 1 103 ? 29.109 28.769 45.601 1.00 23.36 94 GLU A C 1
ATOM 781 O O . GLU A 1 103 ? 30.087 28.605 46.319 1.00 20.68 94 GLU A O 1
ATOM 787 N N . GLY A 1 104 ? 27.907 28.295 45.904 1.00 17.64 95 GLY A N 1
ATOM 788 C CA . GLY A 1 104 ? 27.696 27.559 47.136 1.00 15.00 95 GLY A CA 1
ATOM 789 C C . GLY A 1 104 ? 26.224 27.430 47.459 1.00 17.36 95 GLY A C 1
ATOM 790 O O . GLY A 1 104 ? 25.378 27.933 46.713 1.00 13.62 95 GLY A O 1
ATOM 791 N N . ILE A 1 105 ? 25.915 26.757 48.566 1.00 15.41 96 ILE A N 1
ATOM 792 C CA . ILE A 1 105 ? 24.530 26.558 48.972 1.00 17.86 96 ILE A CA 1
ATOM 793 C C . ILE A 1 105 ? 23.879 27.878 49.351 1.00 17.67 96 ILE A C 1
ATOM 794 O O . ILE A 1 105 ? 24.331 28.570 50.259 1.00 11.93 96 ILE A O 1
ATOM 799 N N . HIS A 1 106 ? 22.803 28.211 48.648 1.00 13.70 97 HIS A N 1
ATOM 800 C CA . HIS A 1 106 ? 22.0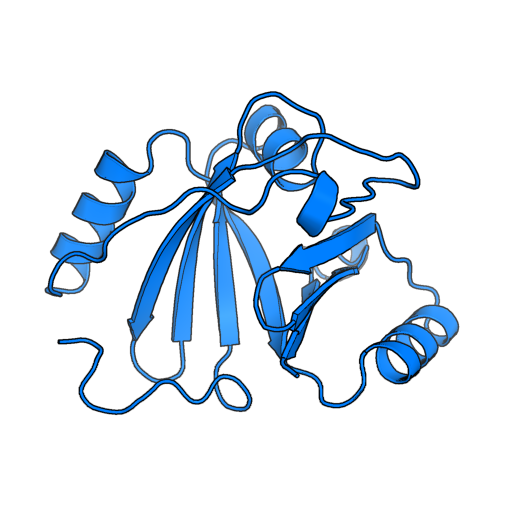82 29.451 48.876 1.00 13.23 97 HIS A CA 1
ATOM 801 C C . HIS A 1 106 ? 20.920 29.295 49.853 1.00 10.86 97 HIS A C 1
ATOM 802 O O . HIS A 1 106 ? 20.665 30.181 50.670 1.00 12.05 97 HIS A O 1
ATOM 809 N N . HIS A 1 107 ? 20.221 28.167 49.795 1.00 12.84 98 HIS A N 1
ATOM 810 C CA . HIS A 1 107 ? 19.084 27.991 50.684 1.00 11.68 98 HIS A CA 1
ATOM 811 C C . HIS A 1 107 ? 18.607 26.558 50.874 1.00 13.76 98 HIS A C 1
ATOM 812 O O . HIS A 1 107 ? 19.030 25.633 50.181 1.00 6.98 98 HIS A O 1
ATOM 819 N N . ILE A 1 108 ? 17.695 26.412 51.826 1.00 9.81 99 ILE A N 1
ATOM 820 C CA . ILE A 1 108 ? 17.042 25.145 52.125 1.00 8.90 99 ILE A CA 1
ATOM 821 C C . ILE A 1 108 ? 15.575 25.547 52.029 1.00 10.15 99 ILE A C 1
ATOM 822 O O . ILE A 1 108 ? 15.144 26.463 52.729 1.00 10.81 99 ILE A O 1
ATOM 827 N N . ALA A 1 109 ? 14.806 24.888 51.166 1.00 6.84 100 ALA A N 1
ATOM 828 C CA . ALA A 1 109 ? 13.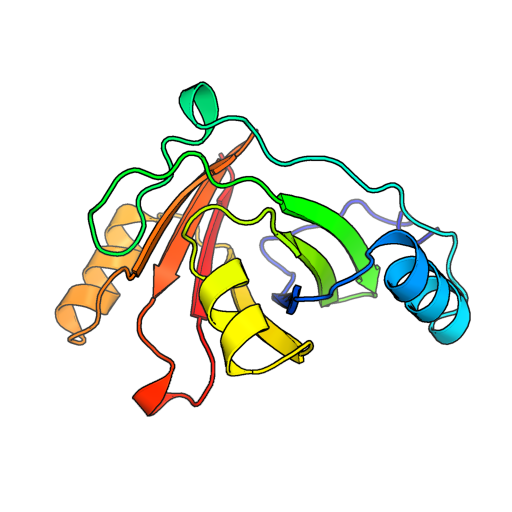396 25.247 51.020 1.00 5.54 100 ALA A CA 1
ATOM 829 C C . ALA A 1 109 ? 12.458 24.132 51.462 1.00 12.41 100 ALA A C 1
ATOM 830 O O . ALA A 1 109 ? 12.744 22.950 51.253 1.00 14.03 100 ALA A O 1
ATOM 832 N N . PHE A 1 110 ? 11.336 24.528 52.067 1.00 13.58 101 PHE A N 1
ATOM 833 C CA . PHE A 1 110 ? 10.303 23.601 52.544 1.00 14.52 101 PHE A CA 1
ATOM 834 C C . PHE A 1 110 ? 8.964 23.989 51.924 1.00 17.15 101 PHE A C 1
ATOM 835 O O . PHE A 1 110 ? 8.651 25.172 51.823 1.00 16.12 101 PHE A O 1
ATOM 843 N N . VAL A 1 111 ? 8.175 23.000 51.519 1.00 15.93 102 VAL A N 1
ATOM 844 C CA . VAL A 1 111 ? 6.853 23.269 50.963 1.00 17.47 102 VAL A CA 1
ATOM 845 C C . VAL A 1 111 ? 5.890 23.418 52.140 1.00 19.63 102 VAL A C 1
ATOM 846 O O . VAL A 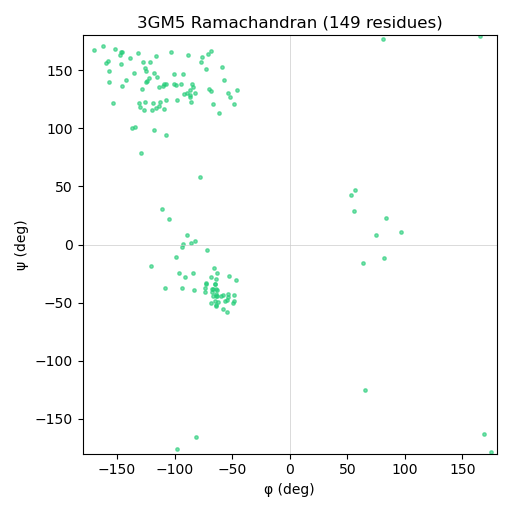1 111 ? 5.944 22.634 53.083 1.00 17.17 102 VAL A O 1
ATOM 850 N N . VAL A 1 112 ? 5.026 24.426 52.101 1.00 17.59 103 VAL A N 1
ATOM 851 C CA . VAL A 1 112 ? 4.037 24.602 53.159 1.00 22.30 103 VAL A CA 1
ATOM 852 C C . VAL A 1 112 ? 2.659 24.682 52.528 1.00 26.91 103 VAL A C 1
ATOM 853 O O . VAL A 1 112 ? 2.508 25.123 51.388 1.00 23.92 103 VAL A O 1
ATOM 857 N N . LYS A 1 113 ? 1.651 24.265 53.281 1.00 26.75 104 LYS A N 1
ATOM 858 C CA . LYS A 1 113 ? 0.289 24.262 52.783 1.00 31.14 104 LYS A CA 1
ATOM 859 C C . LYS A 1 113 ? -0.305 25.654 52.666 1.00 25.42 104 LYS A C 1
ATOM 860 O O . LYS A 1 113 ? -1.080 25.922 51.752 1.00 33.68 104 LYS A O 1
ATOM 866 N N . ASP A 1 114 ? 0.066 26.546 53.575 1.00 30.01 105 ASP A N 1
ATOM 867 C CA . ASP A 1 114 ? -0.479 27.896 53.558 1.00 31.05 105 ASP A CA 1
ATOM 868 C C . ASP A 1 114 ? 0.616 28.937 53.745 1.00 32.69 105 ASP A C 1
ATOM 869 O O . ASP A 1 114 ? 1.055 29.185 54.867 1.00 33.39 105 ASP A O 1
ATOM 874 N N . MET A 1 115 ? 1.046 29.552 52.647 1.00 31.11 106 MET A N 1
ATOM 875 C CA . MET A 1 115 ? 2.102 30.559 52.699 1.00 28.75 106 MET A CA 1
ATOM 876 C C . MET A 1 115 ? 1.799 31.689 53.678 1.00 29.70 106 MET A C 1
ATOM 877 O O . MET A 1 115 ? 2.565 31.949 54.606 1.00 25.54 106 MET A O 1
ATOM 882 N N . ASP A 1 116 ? 0.679 32.363 53.460 1.00 26.05 107 ASP A N 1
ATOM 883 C CA . ASP A 1 116 ? 0.283 33.481 54.306 1.00 34.09 107 ASP A CA 1
ATOM 884 C C . ASP A 1 116 ? 0.328 33.259 55.805 1.00 25.22 107 ASP A C 1
ATOM 885 O O . ASP A 1 116 ? 0.863 34.080 56.544 1.00 35.38 107 ASP A O 1
ATOM 890 N N . ARG A 1 117 ? -0.242 32.161 56.268 1.00 30.24 108 ARG A N 1
ATOM 891 C CA . ARG A 1 117 ? -0.257 31.929 57.697 1.00 34.16 108 ARG A CA 1
ATOM 892 C C . ARG A 1 117 ? 1.124 31.547 58.212 1.00 34.94 108 ARG A C 1
ATOM 893 O O . ARG A 1 117 ? 1.485 31.865 59.343 1.00 30.49 108 ARG A O 1
ATOM 901 N N . LYS A 1 118 ? 1.888 30.850 57.383 1.00 25.65 109 LYS A N 1
ATOM 902 C CA . LYS A 1 118 ? 3.220 30.437 57.774 1.00 25.90 109 LYS A CA 1
ATOM 903 C C . LYS A 1 118 ? 4.074 31.698 57.911 1.00 24.78 109 LYS A C 1
ATOM 904 O O . LYS A 1 118 ? 4.827 31.856 58.875 1.00 18.14 109 LYS A O 1
ATOM 910 N N . VAL A 1 119 ? 3.952 32.600 56.945 1.00 15.88 110 VAL A N 1
ATOM 911 C CA . VAL A 1 119 ? 4.712 33.837 56.994 1.00 15.32 110 VAL A CA 1
ATOM 912 C C . VAL A 1 119 ? 4.252 34.629 58.222 1.00 18.42 110 VAL A C 1
ATOM 913 O O . VAL A 1 119 ? 5.036 35.367 58.815 1.00 18.50 110 VAL A O 1
ATOM 917 N N . GLU A 1 120 ? 2.989 34.459 58.617 1.00 23.90 111 GLU A N 1
ATOM 918 C CA . GLU A 1 120 ? 2.488 35.150 59.806 1.00 22.72 111 GLU A CA 1
ATOM 919 C C . GLU A 1 120 ? 3.262 34.638 61.016 1.00 19.26 111 GLU A C 1
ATOM 920 O O . GLU A 1 120 ? 3.800 35.421 61.793 1.00 21.04 111 GLU A O 1
ATOM 926 N N . GLU A 1 121 ? 3.306 33.318 61.168 1.00 19.89 112 GLU A N 1
ATOM 927 C CA . GLU A 1 121 ? 4.018 32.696 62.280 1.00 23.54 112 GLU A CA 1
ATOM 928 C C . GLU A 1 121 ? 5.426 33.268 62.393 1.00 22.79 112 GLU A C 1
ATOM 929 O O . GLU A 1 121 ? 5.841 33.698 63.469 1.00 19.58 112 GLU A O 1
ATOM 935 N N . LEU A 1 122 ? 6.151 33.295 61.276 1.00 17.86 113 LEU A N 1
ATOM 936 C CA . LEU A 1 122 ? 7.512 33.817 61.278 1.00 15.69 113 LEU A CA 1
ATOM 937 C C . LEU A 1 122 ? 7.588 35.313 61.601 1.00 16.86 113 LEU A C 1
ATOM 938 O O . LEU A 1 122 ? 8.547 35.760 62.231 1.00 16.72 113 LEU A O 1
ATOM 943 N N . TYR A 1 123 ? 6.590 36.093 61.186 1.00 21.71 114 TYR A N 1
ATOM 944 C CA . TYR A 1 123 ? 6.599 37.517 61.519 1.00 17.04 114 TYR A CA 1
ATOM 945 C C . TYR A 1 123 ? 6.519 37.623 63.041 1.00 22.10 114 TYR A C 1
ATOM 946 O O . TYR A 1 123 ? 7.237 38.407 63.663 1.00 19.68 114 TYR A O 1
ATOM 955 N N . ARG A 1 124 ? 5.634 36.826 63.633 1.00 24.97 115 ARG A N 1
ATOM 956 C CA . ARG A 1 124 ? 5.454 36.816 65.080 1.00 26.29 115 ARG A CA 1
ATOM 957 C C . ARG A 1 124 ? 6.722 36.354 65.793 1.00 25.59 115 ARG A C 1
ATOM 958 O O . ARG A 1 124 ? 6.940 36.689 66.956 1.00 30.62 115 ARG A O 1
ATOM 966 N N . LYS A 1 125 ? 7.557 35.583 65.098 1.00 25.05 116 LYS A N 1
ATOM 967 C CA . LYS A 1 125 ? 8.814 35.118 65.683 1.00 22.82 116 LYS A CA 1
ATOM 968 C C . LYS A 1 125 ? 9.911 36.137 65.408 1.00 24.13 116 LYS A C 1
ATOM 969 O O . LYS A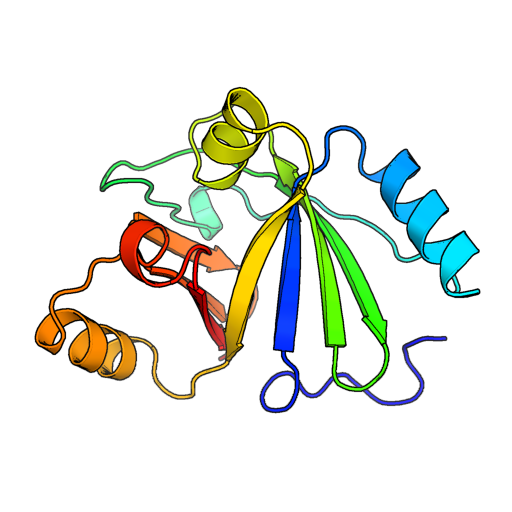 1 125 ? 11.082 35.866 65.653 1.00 23.81 116 LYS A O 1
ATOM 975 N N . GLY A 1 126 ? 9.528 37.292 64.866 1.00 16.19 117 GLY A N 1
ATOM 976 C CA . GLY A 1 126 ? 10.487 38.348 64.584 1.00 15.84 117 GLY A CA 1
ATOM 977 C C . GLY A 1 126 ? 11.245 38.251 63.272 1.00 19.75 117 GLY A C 1
ATOM 978 O O . GLY A 1 126 ? 12.308 38.854 63.127 1.00 21.38 117 GLY A O 1
ATOM 979 N N . MET A 1 127 ? 10.698 37.528 62.300 1.00 14.59 118 MET A N 1
ATOM 980 C CA . MET A 1 127 ? 11.386 37.362 61.027 1.00 19.17 118 MET A CA 1
ATOM 981 C C . MET A 1 127 ? 10.899 38.323 59.948 1.00 21.88 118 MET A C 1
ATOM 982 O O . MET A 1 127 ? 10.051 39.185 60.187 1.00 12.47 118 MET A O 1
ATOM 987 N N . LYS A 1 128 ? 11.443 38.159 58.750 1.00 21.38 119 LYS A N 1
ATOM 988 C CA . LYS A 1 128 ? 11.075 39.010 57.636 1.00 16.05 119 LYS A CA 1
ATOM 989 C C . LYS A 1 128 ? 11.342 38.358 56.289 1.00 19.13 119 LYS A C 1
ATOM 990 O O . LYS A 1 128 ? 12.277 37.571 56.144 1.00 21.59 119 LYS A O 1
ATOM 996 N N . VAL A 1 129 ? 10.516 38.708 55.308 1.00 15.21 120 VAL A N 1
ATOM 997 C CA . VAL A 1 129 ? 10.639 38.193 53.950 1.00 20.52 120 VAL A CA 1
ATOM 998 C C . VAL A 1 129 ? 11.631 39.061 53.184 1.00 21.95 120 VAL A C 1
ATOM 999 O O . VAL A 1 129 ? 11.434 40.271 53.079 1.00 21.47 120 VAL A O 1
ATOM 1003 N N . ILE A 1 130 ? 12.691 38.459 52.647 1.00 20.20 121 ILE A N 1
ATOM 1004 C CA . ILE A 1 130 ? 13.684 39.233 51.904 1.00 16.97 121 ILE A CA 1
ATOM 1005 C C . ILE A 1 130 ? 13.452 39.206 50.388 1.00 20.08 121 ILE A C 1
ATOM 1006 O O . ILE A 1 130 ? 13.892 40.106 49.672 1.00 20.64 121 ILE A O 1
ATOM 1011 N N . GLN A 1 131 ? 12.780 38.169 49.896 1.00 17.06 122 GLN A N 1
ATOM 1012 C CA . GLN A 1 131 ? 12.442 38.080 48.471 1.00 15.81 122 GLN A CA 1
ATOM 1013 C C . GLN A 1 131 ? 11.260 37.154 48.304 1.00 18.59 122 GLN A C 1
ATOM 1014 O O . GLN A 1 131 ? 11.156 36.129 48.977 1.00 16.35 122 GLN A O 1
ATOM 1020 N N . LYS A 1 132 ? 10.352 37.530 47.416 1.00 11.87 123 LYS A N 1
ATOM 1021 C CA . LYS A 1 132 ? 9.182 36.716 47.164 1.00 10.88 123 LYS A CA 1
ATOM 1022 C C . LYS A 1 132 ? 8.800 36.877 45.711 1.00 7.79 123 LYS A C 1
ATOM 1023 O O . LYS A 1 132 ? 9.233 37.809 45.039 1.00 13.08 123 LYS A O 1
ATOM 1029 N N . GLY A 1 133 ? 7.991 35.953 45.222 1.00 17.52 124 GLY A N 1
ATOM 1030 C CA . GLY A 1 133 ? 7.580 36.022 43.842 1.00 11.60 124 GLY A CA 1
ATOM 1031 C C . GLY A 1 133 ? 6.774 34.801 43.495 1.00 16.84 124 GLY A C 1
ATOM 1032 O O . GLY A 1 133 ? 6.517 33.943 44.344 1.00 13.00 124 GLY A O 1
ATOM 1033 N N . ASP A 1 134 ? 6.367 34.725 42.236 1.00 12.66 125 ASP A N 1
ATOM 1034 C CA . ASP A 1 134 ? 5.585 33.602 41.775 1.00 16.32 125 ASP A CA 1
ATOM 1035 C C . ASP A 1 134 ? 6.374 32.849 40.729 1.00 13.45 125 ASP A C 1
ATOM 1036 O O . ASP A 1 134 ? 7.338 33.359 40.166 1.00 17.39 125 ASP A O 1
ATOM 1041 N N . PHE A 1 135 ? 5.960 31.617 40.495 1.00 17.47 126 PHE A N 1
ATOM 1042 C CA . PHE A 1 135 ? 6.557 30.784 39.475 1.00 17.60 126 PHE A CA 1
ATOM 1043 C C . PHE A 1 135 ? 5.387 29.957 38.991 1.00 20.41 126 PHE A C 1
ATOM 1044 O O . PHE A 1 135 ? 4.335 29.943 39.628 1.00 22.89 126 PHE A O 1
ATOM 1052 N N . GLU A 1 136 ? 5.540 29.297 37.854 1.00 24.48 127 GLU A N 1
ATOM 1053 C CA . GLU A 1 136 ? 4.444 28.505 37.327 1.00 26.57 127 GLU A CA 1
ATOM 1054 C C . GLU A 1 136 ? 4.044 27.374 38.267 1.00 25.73 127 GLU A C 1
ATOM 1055 O O . GLU A 1 136 ? 4.805 26.432 38.495 1.00 22.05 127 GLU A O 1
ATOM 1061 N N . GLY A 1 137 ? 2.841 27.481 38.820 1.00 23.81 128 GLY A N 1
ATOM 1062 C CA . GLY A 1 137 ? 2.352 26.458 39.724 1.00 27.13 128 GLY A CA 1
ATOM 1063 C C . GLY A 1 137 ? 2.557 26.769 41.196 1.00 27.03 128 GLY A C 1
ATOM 1064 O O . GLY A 1 137 ? 2.376 25.897 42.044 1.00 26.07 128 GLY A O 1
ATOM 1065 N N . GLY A 1 138 ? 2.936 28.001 41.517 1.00 24.88 129 GLY A N 1
ATOM 1066 C CA . GLY A 1 138 ? 3.139 28.324 42.917 1.00 19.90 129 GLY A CA 1
ATOM 1067 C C . GLY A 1 138 ? 3.817 29.643 43.204 1.00 19.27 129 GLY A C 1
ATOM 1068 O O . GLY A 1 138 ? 3.902 30.521 42.346 1.00 14.18 129 GLY A O 1
ATOM 1069 N N . ARG A 1 139 ? 4.311 29.774 44.429 1.00 11.92 130 ARG A N 1
ATOM 1070 C CA . ARG A 1 139 ? 4.972 30.994 44.865 1.00 14.07 130 ARG A CA 1
ATOM 1071 C C . ARG A 1 139 ? 5.997 30.668 45.941 1.00 11.62 130 ARG A C 1
ATOM 1072 O O . ARG A 1 139 ? 6.000 29.568 46.500 1.00 14.32 130 ARG A O 1
ATOM 1080 N N . TYR A 1 140 ? 6.842 31.645 46.259 1.00 13.72 131 TYR A N 1
ATOM 1081 C CA . TYR A 1 140 ? 7.885 31.430 47.247 1.00 18.19 131 TYR A CA 1
ATOM 1082 C C . TYR A 1 140 ? 8.174 32.673 48.071 1.00 20.51 131 TYR A C 1
ATOM 1083 O O . TYR A 1 140 ? 7.774 33.781 47.718 1.00 15.65 131 TYR A O 1
ATOM 1092 N N . ALA A 1 141 ? 8.893 32.470 49.167 1.00 12.09 132 ALA A N 1
ATOM 1093 C CA . ALA A 1 141 ? 9.284 33.559 50.046 1.00 16.32 132 ALA A CA 1
ATOM 1094 C C . ALA A 1 141 ? 10.558 33.176 50.781 1.00 12.86 132 ALA A C 1
ATOM 1095 O O . ALA A 1 141 ? 10.599 32.156 51.474 1.00 10.10 132 ALA A O 1
ATOM 1097 N N . TYR A 1 142 ? 11.595 33.989 50.606 1.00 9.33 133 TYR A N 1
ATOM 1098 C CA . TYR A 1 142 ? 12.878 33.781 51.269 1.00 13.38 133 TYR A CA 1
ATOM 1099 C C . TYR A 1 142 ? 12.827 34.520 52.605 1.00 14.15 133 TYR A C 1
ATOM 1100 O O . TYR A 1 142 ? 12.461 35.693 52.653 1.00 11.29 133 TYR A O 1
ATOM 1109 N N . ILE A 1 143 ? 13.190 33.833 53.686 1.00 15.51 134 ILE A N 1
ATOM 1110 C CA . ILE A 1 143 ? 13.150 34.420 55.026 1.00 12.33 134 ILE A CA 1
ATOM 1111 C C . ILE A 1 143 ? 14.549 34.859 55.473 1.00 16.94 134 ILE A C 1
ATOM 1112 O O . ILE A 1 143 ? 15.545 34.232 55.112 1.00 10.11 134 ILE A O 1
ATOM 1117 N N . ASP A 1 144 ? 14.617 35.934 56.258 1.00 14.89 135 ASP A N 1
ATOM 1118 C CA . ASP A 1 144 ? 15.893 36.481 56.728 1.00 15.54 135 ASP A CA 1
ATOM 1119 C C . ASP A 1 144 ? 16.513 35.699 57.887 1.00 19.60 135 ASP A C 1
ATOM 1120 O O . ASP A 1 144 ? 16.795 36.258 58.946 1.00 13.29 135 ASP A O 1
ATOM 1125 N N . THR A 1 145 ? 16.761 34.412 57.667 1.00 11.62 136 THR A N 1
ATOM 1126 C CA . THR A 1 145 ? 17.326 33.541 58.699 1.00 12.19 136 THR A CA 1
ATOM 1127 C C . THR A 1 145 ? 18.847 33.397 58.680 1.00 13.27 136 THR A C 1
ATOM 1128 O O . THR A 1 145 ? 19.413 32.714 59.532 1.00 14.65 136 THR A O 1
ATOM 1132 N N . LEU A 1 146 ? 19.521 34.028 57.729 1.00 12.33 137 LEU A N 1
ATOM 1133 C CA . LEU A 1 146 ? 20.967 33.850 57.640 1.00 21.36 137 LEU A CA 1
ATOM 1134 C C . LEU A 1 146 ? 21.764 34.137 58.907 1.00 20.77 137 LEU A C 1
ATOM 1135 O O . LEU A 1 146 ? 22.642 33.361 59.270 1.00 20.68 137 LEU A O 1
ATOM 1140 N N . ARG A 1 147 ? 21.477 35.228 59.599 1.00 24.15 138 ARG A N 1
ATOM 1141 C CA . ARG A 1 147 ? 22.247 35.504 60.799 1.00 29.23 138 ARG A CA 1
ATOM 1142 C C . ARG A 1 147 ? 22.007 34.519 61.946 1.00 30.01 138 ARG A C 1
ATOM 1143 O O . ARG A 1 147 ? 22.958 34.104 62.610 1.00 24.73 138 ARG A O 1
ATOM 1151 N N . ALA A 1 148 ? 20.759 34.119 62.174 1.00 22.84 139 ALA A N 1
ATOM 1152 C CA . ALA A 1 148 ? 20.477 33.181 63.263 1.00 24.54 139 ALA A CA 1
ATOM 1153 C C . ALA A 1 148 ? 20.694 31.703 62.922 1.00 21.07 139 ALA A C 1
ATOM 1154 O O . ALA A 1 148 ? 21.195 30.942 63.752 1.00 22.21 139 ALA A O 1
ATOM 1156 N N . LEU A 1 149 ? 20.332 31.294 61.709 1.00 17.08 140 LEU A N 1
ATOM 1157 C CA . LEU A 1 149 ? 20.467 29.888 61.322 1.00 15.93 140 LEU A CA 1
ATOM 1158 C C . LEU A 1 149 ? 21.697 29.541 60.506 1.00 20.08 140 LEU A C 1
ATOM 1159 O O . LEU A 1 149 ? 21.985 28.364 60.290 1.00 16.74 140 LEU A O 1
ATOM 1164 N N . LYS A 1 150 ? 22.410 30.561 60.038 1.00 14.63 141 LYS A N 1
ATOM 1165 C CA . LYS A 1 150 ? 23.615 30.350 59.249 1.00 18.00 141 LYS A CA 1
ATOM 1166 C C . LYS A 1 150 ? 23.310 29.909 57.820 1.00 18.28 141 LYS A C 1
ATOM 1167 O O . LYS A 1 150 ? 24.203 29.534 57.063 1.00 17.51 141 LYS A O 1
ATOM 1173 N N . VAL A 1 151 ? 22.032 29.944 57.461 1.00 16.68 142 VAL A N 1
ATOM 1174 C CA . VAL A 1 151 ? 21.608 29.629 56.103 1.00 14.55 142 VAL A CA 1
ATOM 1175 C C . VAL A 1 151 ? 20.230 30.239 55.890 1.00 16.89 142 VAL A C 1
ATOM 1176 O O . VAL A 1 151 ? 19.499 30.498 56.847 1.00 9.52 142 VAL A O 1
ATOM 1180 N N . MET A 1 152 ? 19.898 30.490 54.631 1.00 13.82 143 MET A N 1
ATOM 1181 C CA . MET A 1 152 ? 18.626 31.086 54.269 1.00 10.40 143 MET A CA 1
ATOM 1182 C C . MET A 1 152 ? 17.537 30.038 54.092 1.00 11.61 143 MET A C 1
ATOM 1183 O O . MET A 1 152 ? 17.711 29.059 53.366 1.00 11.5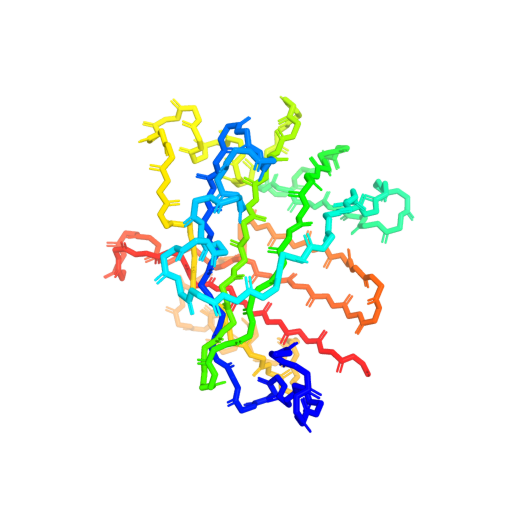0 143 MET A O 1
ATOM 1188 N N . ILE A 1 153 ? 16.413 30.245 54.765 1.00 13.61 144 ILE A N 1
ATOM 1189 C CA . ILE A 1 153 ? 15.293 29.325 54.656 1.00 9.51 144 ILE A CA 1
ATOM 1190 C C . ILE A 1 153 ? 14.292 29.907 53.674 1.00 12.33 144 ILE A C 1
ATOM 1191 O O . ILE A 1 153 ? 14.013 31.105 53.697 1.00 15.59 144 ILE A O 1
ATOM 1196 N N . GLU A 1 154 ? 13.761 29.057 52.806 1.00 8.62 145 GLU A N 1
ATOM 1197 C CA . GLU A 1 154 ? 12.774 29.506 51.840 1.00 6.06 145 GLU A CA 1
ATOM 1198 C C . GLU A 1 154 ? 11.505 28.698 52.025 1.00 9.88 145 GLU A C 1
ATOM 1199 O O . GLU A 1 154 ? 11.555 27.509 52.343 1.00 14.27 145 GLU A O 1
ATOM 1205 N N . LEU A 1 155 ? 10.365 29.356 51.851 1.00 9.70 146 LEU A N 1
ATOM 1206 C CA . LEU A 1 155 ? 9.082 28.691 51.958 1.00 9.59 146 LEU A CA 1
ATOM 1207 C C . LEU A 1 155 ? 8.539 28.583 50.547 1.00 8.96 146 LEU A C 1
ATOM 1208 O O . LEU A 1 155 ? 8.634 29.530 49.765 1.00 9.22 146 LEU A O 1
ATOM 1213 N N . LEU A 1 156 ? 7.969 27.428 50.226 1.00 13.83 147 LEU A N 1
ATOM 1214 C CA . LEU A 1 156 ? 7.399 27.206 48.909 1.00 17.41 147 LEU A CA 1
ATOM 1215 C C . LEU A 1 156 ? 5.943 26.801 49.047 1.00 19.15 147 LEU A C 1
ATOM 1216 O O . LEU A 1 156 ? 5.579 26.050 49.952 1.00 20.54 147 LEU A O 1
ATOM 1221 N N . GLU A 1 157 ? 5.111 27.303 48.149 1.00 20.97 148 GLU A N 1
ATOM 1222 C CA . GLU A 1 157 ? 3.707 26.944 48.158 1.00 19.56 148 GLU A CA 1
ATOM 1223 C C . GLU A 1 157 ? 3.328 26.538 46.748 1.00 16.30 148 GLU A C 1
ATOM 1224 O O . GLU A 1 157 ? 3.488 27.322 45.814 1.00 16.94 148 GLU A O 1
ATOM 1230 N N . ASN A 1 158 ? 2.845 25.310 46.593 1.00 15.50 149 ASN A N 1
ATOM 1231 C CA . ASN A 1 158 ? 2.426 24.814 45.288 1.00 19.36 149 ASN A CA 1
ATOM 1232 C C . ASN A 1 158 ? 0.902 24.743 45.265 1.00 22.09 149 ASN A C 1
ATOM 1233 O O . ASN A 1 158 ? 0.294 24.098 46.117 1.00 22.23 149 ASN A O 1
ATOM 1238 N N . TYR A 1 159 ? 0.292 25.408 44.289 1.00 23.26 150 TYR A N 1
ATOM 1239 C CA . TYR A 1 159 ? -1.164 25.435 44.178 1.00 35.97 150 TYR A CA 1
ATOM 1240 C C . TYR A 1 159 ? -1.719 24.097 43.719 1.00 38.08 150 TYR A C 1
ATOM 1241 O O . TYR A 1 159 ? -1.026 23.417 42.936 1.00 46.97 150 TYR A O 1
#

InterPro domains:
  IPR017515 Methylmalonyl-CoA epimerase [cd07249] (13-148)
  IPR029068 Glyoxalase/Bleomycin resistance protein/Dihydroxybiphenyl dioxygenase [G3DSA:3.10.180.10] (1-150)
  IPR029068 Glyoxalase/Bleomycin resistance protein/Dihydroxybiphenyl dioxygenase [SSF54593] (11-148)
  IPR037523 Vicinal oxygen chelate (VOC), core domain [PS51819] (10-149)
  IPR051785 Methylmalonyl-CoA/ethylmalonyl-CoA epimerase [PTHR43048] (10-148)

Sequence (151 aa):
SMSKNILDMRNTVQIGIVVRDIEESLQNYAEFFGVEKPQWFWTDDYSKAHTKFNGRPTKARAKLAFFELGPLQLELIEPDENPSTWREFLDKNGEGIHHIAFVVKDMDRKVEELYRKGMKVIQKGDFEGGRYAYIDTLRALKVMIELLENY

Secondary structure (DSSP, 8-state):
---SS---GGG-EEEEEE-S-HHHHHHHHHHHTT-PPPPPEEPPPHHHH--EETTEE----EEEEEEEETTEEEEEEEE-SSS-HHHHHHHHH-SEEEEEEEE-S-HHHHHHHHHHTT--EEEEEEETTEEEEEES-HHHHSSEEEEEEE-

Foldseek 3Di:
DLVPDPDDQLQAKEWEKEAADCVVVQVVVCVVVVHDGWDKAKFDFCVQWVKAAQNHGKRKIWIWTWGRDPRYIYIYTHIDCIDDLRNVCCVVPNIGTAEMEHEDADPVVVVVVVVVVVKDWRMKTATVQWIKTWIPCCVPPVHIYMYIYGD